Protein AF-A0A812AFH8-F1 (afdb_monomer_lite)

Radius of gyration: 15.06 Å; chains: 1; bounding box: 37×23×35 Å

pLDDT: mean 86.36, std 5.86, range [68.5, 95.75]

Secondary structure (DSSP, 8-state):
-----TT-------PPPPPTTPPSEEEEE--EE--GGGTT-GGG-SEEPPPEEEEE--

Structure (mmCIF, N/CA/C/O backbone):
data_AF-A0A812AFH8-F1
#
_entry.id   AF-A0A812AFH8-F1
#
loop_
_atom_site.group_PDB
_atom_site.id
_atom_site.type_symbol
_atom_site.label_atom_id
_atom_site.label_alt_id
_atom_site.label_comp_id
_atom_site.label_asym_id
_atom_site.label_entity_id
_atom_site.label_seq_id
_atom_site.pdbx_PDB_ins_code
_atom_site.Cartn_x
_atom_site.Cartn_y
_atom_site.Cartn_z
_atom_site.occupancy
_atom_site.B_iso_or_equiv
_atom_site.auth_seq_id
_atom_site.auth_comp_id
_atom_site.auth_asym_id
_atom_site.auth_atom_id
_atom_site.pdbx_PDB_model_num
ATOM 1 N N . MET A 1 1 ? -16.375 -5.264 -1.924 1.00 68.50 1 MET A N 1
ATOM 2 C CA . MET A 1 1 ? -17.144 -4.584 -0.866 1.00 68.50 1 MET A CA 1
ATOM 3 C C . MET A 1 1 ? -17.315 -5.577 0.267 1.00 68.50 1 MET A C 1
ATOM 5 O O . MET A 1 1 ? -17.847 -6.654 0.027 1.00 68.50 1 MET A O 1
ATOM 9 N N . THR A 1 2 ? -16.774 -5.261 1.439 1.00 78.44 2 THR A N 1
ATOM 10 C CA . THR A 1 2 ? -16.865 -6.100 2.641 1.00 78.44 2 THR A CA 1
ATOM 11 C C . THR A 1 2 ? -17.761 -5.369 3.627 1.00 78.44 2 THR A C 1
ATOM 13 O O . THR A 1 2 ? -17.507 -4.202 3.910 1.00 78.44 2 THR A O 1
ATOM 16 N N . ASN A 1 3 ? -18.810 -6.028 4.116 1.00 84.44 3 ASN A N 1
ATOM 17 C CA . ASN A 1 3 ? -19.652 -5.471 5.171 1.00 84.44 3 ASN A CA 1
ATOM 18 C C . ASN A 1 3 ? -18.996 -5.787 6.516 1.00 84.44 3 ASN A C 1
ATOM 20 O O . ASN A 1 3 ? -18.694 -6.950 6.779 1.00 84.44 3 ASN A O 1
ATOM 24 N N . LEU A 1 4 ? -18.760 -4.756 7.325 1.00 84.94 4 LEU A N 1
ATOM 25 C CA . LEU A 1 4 ? -18.182 -4.869 8.660 1.00 84.94 4 LEU A CA 1
ATOM 26 C C . LEU A 1 4 ? -19.165 -4.285 9.666 1.00 84.94 4 LEU A C 1
ATOM 28 O O . LEU A 1 4 ? -19.637 -3.160 9.489 1.00 84.94 4 LEU A O 1
ATOM 32 N N . ASP A 1 5 ? -19.449 -5.040 10.717 1.00 88.44 5 ASP A N 1
ATOM 33 C CA . ASP A 1 5 ? -20.197 -4.549 11.866 1.00 88.44 5 ASP A CA 1
ATOM 34 C C . ASP A 1 5 ? -19.286 -3.768 12.824 1.00 88.44 5 ASP A C 1
ATOM 36 O O . ASP A 1 5 ? -18.053 -3.812 12.750 1.00 88.44 5 ASP A O 1
ATOM 40 N N . ALA A 1 6 ? -19.901 -3.047 13.763 1.00 85.62 6 ALA A N 1
ATOM 41 C CA . ALA A 1 6 ? -19.175 -2.272 14.762 1.00 85.62 6 ALA A CA 1
ATOM 42 C C . ALA A 1 6 ? -18.183 -3.150 15.550 1.00 85.62 6 ALA A C 1
ATOM 44 O O . ALA A 1 6 ? -18.569 -4.130 16.186 1.00 85.62 6 ALA A O 1
ATOM 45 N N . GLY A 1 7 ? -16.904 -2.765 15.524 1.00 87.69 7 GLY A N 1
ATOM 46 C CA . GLY A 1 7 ? -15.823 -3.469 16.219 1.00 87.69 7 GLY A CA 1
ATOM 47 C C . GLY A 1 7 ? -15.231 -4.661 15.463 1.00 87.69 7 GLY A C 1
ATOM 48 O O . GLY A 1 7 ? -14.371 -5.340 16.018 1.00 87.69 7 GLY A O 1
ATOM 49 N N . GLN A 1 8 ? -15.658 -4.931 14.225 1.00 89.81 8 GLN A N 1
ATOM 50 C CA . GLN A 1 8 ? -15.032 -5.954 13.390 1.00 89.81 8 GLN A CA 1
ATOM 51 C C . GLN A 1 8 ? -13.800 -5.412 12.664 1.00 89.81 8 GLN A C 1
ATOM 53 O O . GLN A 1 8 ? -13.809 -4.314 12.109 1.00 89.81 8 GLN A O 1
ATOM 58 N N . GLU A 1 9 ? -12.758 -6.234 12.626 1.00 85.31 9 GLU A N 1
ATOM 59 C CA . GLU A 1 9 ? -11.556 -5.999 11.833 1.00 85.31 9 GLU A CA 1
ATOM 60 C C . GLU A 1 9 ? -11.556 -6.903 10.598 1.00 85.31 9 GLU A C 1
ATOM 62 O O . GLU A 1 9 ? -12.107 -8.007 10.607 1.00 85.31 9 GLU A O 1
ATOM 67 N N . THR A 1 10 ? -10.910 -6.446 9.528 1.00 85.44 10 THR A N 1
ATOM 68 C CA . THR A 1 10 ? -10.686 -7.255 8.329 1.00 85.44 10 THR A CA 1
ATOM 69 C C . THR A 1 10 ? -9.288 -7.030 7.784 1.00 85.44 10 THR A C 1
ATOM 71 O O . THR A 1 10 ? -8.766 -5.919 7.815 1.00 85.44 10 THR A O 1
ATOM 74 N N . THR A 1 11 ? -8.728 -8.082 7.192 1.00 84.56 11 THR A N 1
ATOM 75 C CA . THR A 1 11 ? -7.493 -8.017 6.410 1.00 84.56 11 THR A CA 1
ATOM 76 C C . THR A 1 11 ? -7.838 -8.219 4.943 1.00 84.56 11 THR A C 1
ATOM 78 O O . THR A 1 11 ? -8.471 -9.211 4.584 1.00 84.56 11 THR A O 1
ATOM 81 N N . LEU A 1 12 ? -7.433 -7.281 4.088 1.00 82.62 12 LEU A N 1
ATOM 82 C CA . LEU A 1 12 ? -7.636 -7.359 2.642 1.00 82.62 12 LEU A CA 1
ATOM 83 C C . LEU A 1 12 ? -6.309 -7.734 1.965 1.00 82.62 12 LEU A C 1
ATOM 85 O O . LEU A 1 12 ? -5.427 -6.881 1.860 1.00 82.62 12 LEU A O 1
ATOM 89 N N . PRO A 1 13 ? -6.122 -8.990 1.517 1.00 84.25 13 PRO A N 1
ATOM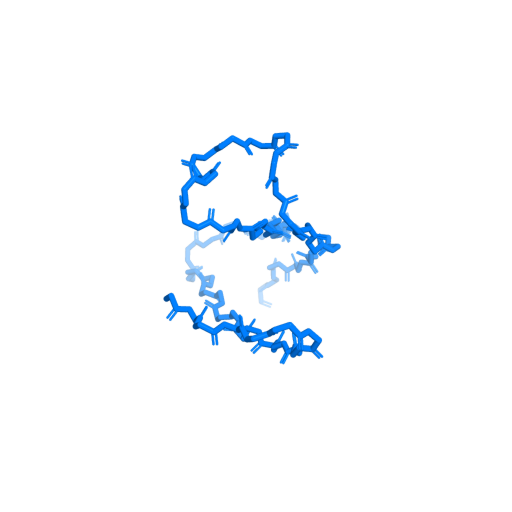 90 C CA . PRO A 1 13 ? -4.920 -9.361 0.786 1.00 84.25 13 PRO A CA 1
ATOM 91 C C . PRO A 1 13 ? -4.922 -8.705 -0.601 1.00 84.25 13 PRO A C 1
ATOM 93 O O . PRO A 1 13 ? -5.893 -8.817 -1.349 1.00 84.25 13 PRO A O 1
ATOM 96 N N . MET A 1 14 ? -3.817 -8.049 -0.957 1.00 84.50 14 MET A N 1
ATOM 97 C CA . MET A 1 14 ? -3.605 -7.464 -2.282 1.00 84.50 14 MET A CA 1
ATOM 98 C C . MET A 1 14 ? -2.529 -8.249 -3.029 1.00 84.50 14 MET A C 1
ATOM 100 O O . MET A 1 14 ? -1.416 -8.411 -2.531 1.00 84.50 14 MET A O 1
ATOM 104 N N . LEU A 1 15 ? -2.855 -8.720 -4.233 1.00 88.62 15 LEU A N 1
ATOM 105 C CA . LEU A 1 15 ? -1.886 -9.303 -5.158 1.00 88.62 15 LEU A CA 1
ATOM 106 C C . LEU A 1 15 ? -1.515 -8.252 -6.204 1.00 88.62 15 LEU A C 1
ATOM 108 O O . LEU A 1 15 ? -2.364 -7.840 -6.993 1.00 88.62 15 LEU A O 1
ATOM 112 N N . VAL A 1 16 ? -0.248 -7.843 -6.220 1.00 87.25 16 VAL A N 1
ATOM 113 C CA . VAL A 1 16 ? 0.294 -6.929 -7.231 1.00 87.25 16 VAL A CA 1
ATOM 114 C C . VAL A 1 16 ? 1.122 -7.732 -8.223 1.00 87.25 16 VAL A C 1
ATOM 116 O O . VAL A 1 16 ? 2.071 -8.414 -7.843 1.00 87.25 16 VAL A O 1
ATOM 119 N N . TYR A 1 17 ? 0.756 -7.655 -9.500 1.00 90.31 17 TYR A N 1
ATOM 120 C CA . TYR A 1 17 ? 1.524 -8.252 -10.586 1.00 90.31 17 TYR A CA 1
ATOM 121 C C . TYR A 1 17 ? 2.462 -7.209 -11.197 1.00 90.31 17 TYR A C 1
ATOM 123 O O . TYR A 1 17 ? 2.003 -6.183 -11.699 1.00 90.31 17 TYR A O 1
ATOM 131 N N . VAL A 1 18 ? 3.764 -7.497 -11.181 1.00 88.88 18 VAL A N 1
ATOM 132 C CA . VAL A 1 18 ? 4.775 -6.717 -11.902 1.00 88.88 18 VAL A CA 1
ATOM 133 C C . VAL A 1 18 ? 5.026 -7.397 -13.255 1.00 88.88 18 VAL A C 1
ATOM 135 O O . VAL A 1 18 ? 5.431 -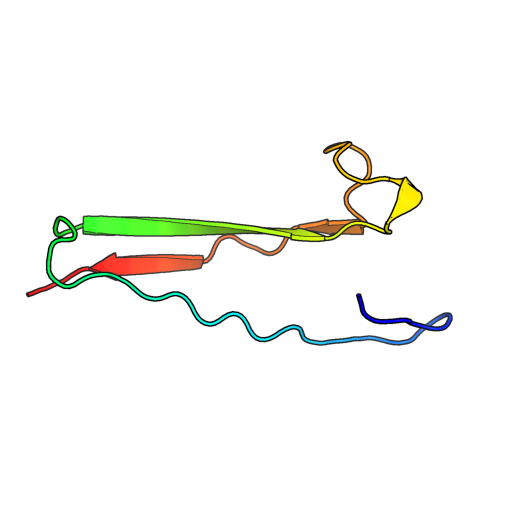8.563 -13.273 1.00 88.88 18 VAL A O 1
ATOM 138 N N . PRO A 1 19 ? 4.772 -6.726 -14.393 1.00 90.56 19 PRO A N 1
ATOM 139 C CA . PRO A 1 19 ? 5.012 -7.312 -15.707 1.00 90.56 19 PRO A CA 1
ATOM 140 C C . PRO A 1 19 ? 6.510 -7.499 -15.964 1.00 90.56 19 PRO A C 1
ATOM 142 O O . PRO A 1 19 ? 7.327 -6.697 -15.528 1.00 90.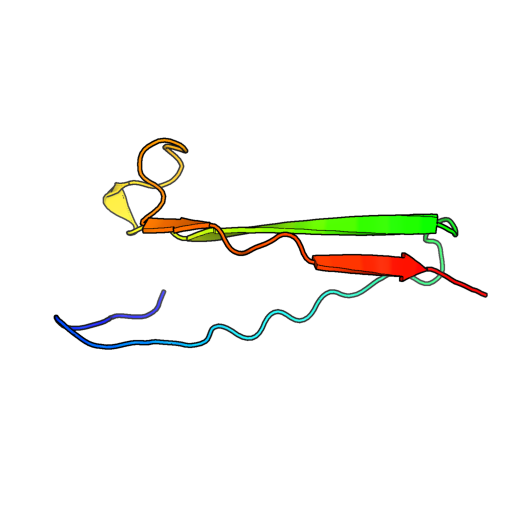56 19 PRO A O 1
ATOM 145 N N . ALA A 1 20 ? 6.870 -8.513 -16.756 1.00 90.00 20 ALA A N 1
ATOM 146 C CA . ALA A 1 20 ? 8.270 -8.791 -17.107 1.00 90.00 20 ALA A CA 1
ATOM 147 C C . ALA A 1 20 ? 8.954 -7.655 -17.897 1.00 90.00 20 ALA A C 1
ATOM 149 O O . ALA A 1 20 ? 10.174 -7.623 -18.003 1.00 90.00 20 ALA A O 1
ATOM 150 N N . SER A 1 21 ? 8.167 -6.740 -18.468 1.00 93.12 21 SER A N 1
ATOM 151 C CA . SER A 1 21 ? 8.644 -5.544 -19.162 1.00 93.12 21 SER A CA 1
ATOM 152 C C . SER A 1 21 ? 8.786 -4.319 -18.252 1.00 93.12 21 SER A C 1
ATOM 154 O O . SER A 1 21 ? 9.015 -3.232 -18.773 1.00 93.12 21 SER A O 1
ATOM 156 N N . ALA A 1 22 ? 8.541 -4.445 -16.943 1.00 92.38 22 ALA A N 1
ATOM 157 C CA . ALA A 1 22 ? 8.724 -3.343 -16.007 1.00 92.38 22 ALA A CA 1
ATOM 158 C C . ALA A 1 22 ? 10.203 -2.955 -15.920 1.00 92.38 22 ALA A C 1
ATOM 160 O O . ALA A 1 22 ? 11.086 -3.815 -15.964 1.00 92.38 22 ALA A O 1
ATOM 161 N N . ASP A 1 23 ? 10.456 -1.659 -15.772 1.00 95.69 23 ASP A N 1
ATOM 162 C CA . ASP A 1 23 ? 11.799 -1.165 -15.509 1.00 95.69 23 ASP A CA 1
ATOM 163 C C . ASP A 1 23 ? 12.292 -1.667 -14.144 1.00 95.69 23 ASP A C 1
ATOM 165 O O . ASP A 1 23 ? 11.517 -1.897 -13.213 1.00 95.69 23 ASP A O 1
ATOM 169 N N . MET A 1 24 ? 13.607 -1.842 -14.018 1.00 95.62 24 MET A N 1
ATOM 170 C CA . MET A 1 24 ? 14.219 -2.155 -12.729 1.00 95.62 24 MET A CA 1
ATOM 171 C C . MET A 1 24 ? 14.207 -0.914 -11.838 1.00 95.62 24 MET A C 1
ATOM 173 O O . MET A 1 24 ? 14.500 0.190 -12.301 1.00 95.62 24 MET A O 1
ATOM 177 N N . GLY A 1 25 ? 13.928 -1.100 -10.551 1.00 95.75 25 GLY A N 1
ATOM 178 C CA . GLY A 1 25 ? 13.905 -0.007 -9.583 1.00 95.75 25 GLY A CA 1
ATOM 179 C C . GLY A 1 25 ? 12.878 -0.193 -8.478 1.00 95.75 25 GLY A C 1
ATOM 180 O O . GLY A 1 25 ? 12.244 -1.241 -8.362 1.00 95.75 25 GLY A O 1
ATOM 181 N N . ASP A 1 26 ? 12.735 0.843 -7.657 1.00 95.50 26 ASP A N 1
ATOM 182 C CA . ASP A 1 26 ? 11.825 0.839 -6.517 1.00 95.50 26 ASP A CA 1
ATOM 183 C C . ASP A 1 26 ? 10.422 1.289 -6.927 1.00 95.50 26 ASP A C 1
ATOM 185 O O . ASP A 1 26 ? 10.231 2.344 -7.536 1.00 95.50 26 ASP A O 1
ATOM 189 N N . TYR A 1 27 ? 9.430 0.495 -6.538 1.00 92.62 27 TYR A N 1
ATOM 190 C CA . TYR A 1 27 ? 8.013 0.772 -6.715 1.00 92.62 27 TYR A CA 1
ATOM 191 C C . TYR A 1 27 ? 7.333 0.815 -5.356 1.00 92.62 27 TYR A C 1
ATOM 193 O O . TYR A 1 27 ? 7.480 -0.103 -4.549 1.00 92.62 27 TYR A O 1
ATOM 201 N N . THR A 1 28 ? 6.541 1.859 -5.131 1.00 92.00 28 THR A N 1
ATOM 202 C CA . THR A 1 28 ? 5.799 2.051 -3.885 1.00 92.00 28 THR A CA 1
ATOM 203 C C . THR A 1 28 ? 4.302 1.915 -4.136 1.00 92.00 28 THR A C 1
ATOM 205 O O . THR A 1 28 ? 3.729 2.647 -4.944 1.00 92.00 28 THR A O 1
ATOM 208 N N . LEU A 1 29 ? 3.658 0.987 -3.428 1.00 88.88 29 LEU A N 1
ATOM 209 C CA . LEU A 1 29 ? 2.206 0.849 -3.383 1.00 88.88 29 LEU A CA 1
ATOM 210 C C . LEU A 1 29 ? 1.644 1.672 -2.221 1.00 88.88 29 LEU A C 1
ATOM 212 O O . LEU A 1 29 ? 2.039 1.482 -1.071 1.00 88.88 29 LEU A O 1
ATOM 216 N N . HIS A 1 30 ? 0.667 2.521 -2.530 1.00 87.56 30 HIS A N 1
ATOM 217 C CA . HIS A 1 30 ? -0.175 3.207 -1.554 1.00 87.56 30 HIS A CA 1
ATOM 218 C C . HIS A 1 30 ? -1.601 2.667 -1.675 1.00 87.56 30 HIS A C 1
ATOM 220 O O . HIS A 1 30 ? -2.109 2.536 -2.791 1.00 87.56 30 HIS A O 1
ATOM 226 N N . ALA A 1 31 ? -2.236 2.345 -0.548 1.00 86.12 31 ALA A N 1
ATOM 227 C CA . ALA A 1 31 ? -3.615 1.881 -0.518 1.00 86.12 31 ALA A CA 1
ATOM 228 C C . ALA A 1 31 ? -4.414 2.631 0.549 1.00 86.12 31 ALA A C 1
ATOM 230 O O . ALA A 1 31 ? -3.997 2.755 1.700 1.00 86.12 31 ALA A O 1
ATOM 231 N N . ASP A 1 32 ? -5.589 3.090 0.137 1.00 87.38 32 ASP A N 1
ATOM 232 C CA . ASP A 1 32 ? -6.554 3.793 0.967 1.00 87.38 32 ASP A CA 1
ATOM 233 C C . ASP A 1 32 ? -7.886 3.039 0.917 1.00 87.38 32 ASP A C 1
ATOM 235 O O . ASP A 1 32 ? -8.267 2.471 -0.114 1.00 87.38 32 ASP A O 1
ATOM 239 N N . ALA A 1 33 ? -8.602 3.025 2.037 1.00 85.94 33 ALA A N 1
ATOM 240 C CA . ALA A 1 33 ? -9.910 2.401 2.161 1.00 85.94 33 ALA A CA 1
ATOM 241 C C . ALA A 1 33 ? -10.977 3.443 2.505 1.00 85.94 33 ALA A C 1
ATOM 243 O O . ALA A 1 33 ? -10.763 4.331 3.332 1.00 85.94 33 ALA A O 1
ATOM 244 N N . TRP A 1 34 ? -12.162 3.288 1.915 1.00 90.31 34 TRP A N 1
ATOM 245 C CA . TRP A 1 34 ? -13.334 4.125 2.170 1.00 90.31 34 TRP A CA 1
ATOM 246 C C . TRP A 1 34 ? -14.539 3.274 2.553 1.00 90.31 34 TRP A C 1
ATOM 248 O O . TRP A 1 34 ? -14.668 2.123 2.135 1.00 90.31 34 TRP A O 1
ATOM 258 N N . ILE A 1 35 ? -15.462 3.894 3.287 1.00 87.62 35 ILE A N 1
ATOM 259 C CA . ILE A 1 35 ? -16.871 3.493 3.248 1.00 87.62 35 ILE A CA 1
ATOM 260 C C . ILE A 1 35 ? -17.429 3.994 1.913 1.00 87.62 35 ILE A C 1
ATOM 262 O O . ILE A 1 35 ? -17.114 5.112 1.510 1.00 87.62 35 ILE A O 1
ATOM 266 N N . ASP A 1 36 ? -18.236 3.174 1.243 1.00 85.00 36 ASP A N 1
ATOM 267 C CA . ASP A 1 36 ? -18.685 3.374 -0.143 1.00 85.00 36 ASP A CA 1
ATOM 268 C C . ASP A 1 36 ? -19.172 4.807 -0.439 1.00 85.00 36 ASP A C 1
ATOM 270 O O . ASP A 1 36 ? -18.686 5.463 -1.356 1.00 85.00 36 ASP A O 1
ATOM 274 N N . GLU A 1 37 ? -20.024 5.361 0.429 1.00 89.12 37 GLU A N 1
ATOM 275 C CA . GLU A 1 37 ? -20.577 6.720 0.299 1.00 89.12 37 GLU A CA 1
ATOM 276 C C . GLU A 1 37 ? -19.542 7.862 0.349 1.00 89.12 37 GLU A C 1
ATOM 278 O O . GLU A 1 37 ? -19.832 8.992 -0.046 1.00 89.12 37 GLU A O 1
ATOM 283 N N . ASN A 1 38 ? -18.340 7.592 0.860 1.00 88.19 38 ASN A N 1
ATOM 284 C CA . ASN A 1 38 ? -17.278 8.578 1.030 1.00 88.19 38 ASN A CA 1
ATOM 285 C C . ASN A 1 38 ? -16.231 8.525 -0.088 1.00 88.19 38 ASN A C 1
ATOM 287 O O . ASN A 1 38 ? -15.409 9.441 -0.174 1.00 88.19 38 ASN A O 1
ATOM 291 N N . TYR A 1 39 ? -16.245 7.505 -0.949 1.00 86.25 39 TYR A N 1
ATOM 292 C CA . TYR A 1 39 ? -15.330 7.423 -2.085 1.00 86.25 39 TYR A CA 1
ATOM 293 C C . TYR A 1 39 ? -15.708 8.442 -3.181 1.00 86.25 39 TYR A C 1
ATOM 295 O O . TYR A 1 39 ? -16.893 8.589 -3.484 1.00 86.25 39 TYR A O 1
ATOM 303 N N . PRO A 1 40 ? -14.747 9.140 -3.826 1.00 88.19 40 PRO A N 1
ATOM 304 C CA . PRO A 1 40 ? -13.290 9.114 -3.636 1.00 88.19 40 PRO A CA 1
ATOM 305 C C . PRO A 1 40 ? -12.757 10.302 -2.808 1.00 88.19 40 PRO A C 1
ATOM 307 O O . PRO A 1 40 ? -11.703 10.859 -3.116 1.00 88.19 40 PRO A O 1
ATOM 310 N N . ASN A 1 41 ? -13.478 10.772 -1.786 1.00 87.19 41 ASN A N 1
ATOM 311 C CA . ASN A 1 41 ? -13.006 11.898 -0.981 1.00 87.19 41 ASN A CA 1
ATOM 312 C C . ASN A 1 41 ? -11.805 11.473 -0.11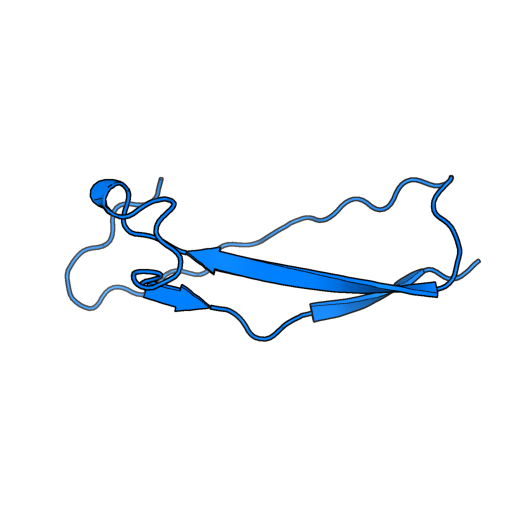9 1.00 87.19 41 ASN A C 1
ATOM 314 O O . ASN A 1 41 ? -11.963 10.803 0.901 1.00 87.19 41 ASN A O 1
ATOM 318 N N . LEU A 1 42 ? -10.604 11.905 -0.513 1.00 81.50 42 LEU A N 1
ATOM 319 C CA . LEU A 1 42 ? -9.345 11.570 0.163 1.00 81.50 42 LEU A CA 1
ATOM 320 C C . LEU A 1 42 ? -9.327 11.982 1.644 1.00 81.50 42 LEU A C 1
ATOM 322 O O . LEU A 1 42 ? -8.724 11.300 2.462 1.00 81.50 42 LEU A O 1
ATOM 326 N N . MET A 1 43 ? -10.035 13.052 2.024 1.00 86.12 43 MET A N 1
ATOM 327 C CA . MET A 1 43 ? -10.101 13.497 3.425 1.00 86.12 43 MET A CA 1
ATOM 328 C C . MET A 1 43 ? -11.013 12.624 4.298 1.00 86.12 43 MET A C 1
ATOM 330 O O . MET A 1 43 ? -11.130 12.867 5.497 1.00 86.12 43 MET A O 1
ATOM 334 N N . LYS A 1 44 ? -11.698 11.644 3.701 1.00 85.56 44 LYS A N 1
ATOM 335 C CA . LYS A 1 44 ? -12.635 10.735 4.366 1.00 85.56 44 LYS A CA 1
ATOM 336 C C . LYS A 1 44 ? -12.233 9.260 4.247 1.00 85.56 44 LYS A C 1
ATOM 338 O O . LYS A 1 44 ? -13.079 8.388 4.452 1.00 85.56 44 LYS A O 1
ATOM 343 N N . ALA A 1 45 ? -10.982 8.971 3.891 1.00 83.62 45 ALA A N 1
ATOM 344 C CA . ALA A 1 45 ? -10.463 7.611 3.977 1.00 83.62 45 ALA A CA 1
ATOM 345 C C . ALA A 1 45 ? -10.530 7.132 5.438 1.00 83.62 45 ALA A C 1
ATOM 347 O O . ALA A 1 45 ? -10.182 7.868 6.362 1.00 83.62 45 ALA A O 1
ATOM 348 N N . VAL A 1 46 ? -11.023 5.912 5.650 1.00 84.31 46 VAL A N 1
ATOM 349 C CA . VAL A 1 46 ? -11.135 5.301 6.988 1.00 84.31 46 VAL A CA 1
ATOM 350 C C . VAL A 1 46 ? -9.862 4.573 7.399 1.00 84.31 46 VAL A C 1
ATOM 352 O O . VAL A 1 46 ? -9.649 4.301 8.576 1.00 84.31 46 VAL A O 1
ATOM 355 N N . SER A 1 47 ? -9.012 4.260 6.428 1.00 79.88 47 SER A N 1
ATOM 356 C CA . SER A 1 47 ? -7.686 3.714 6.649 1.00 79.88 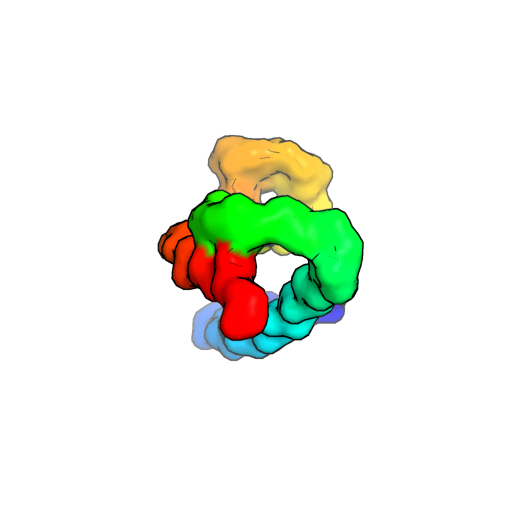47 SER A CA 1
ATOM 357 C C . SER A 1 47 ? -6.799 4.092 5.474 1.00 79.88 47 SER A C 1
ATOM 359 O O . SER A 1 47 ? -7.241 4.044 4.325 1.00 79.88 47 SER A O 1
ATOM 361 N N . SER A 1 48 ? -5.558 4.429 5.787 1.00 72.56 48 SER A N 1
ATOM 362 C CA . SER A 1 48 ? -4.457 4.519 4.838 1.00 72.56 48 SER A CA 1
ATOM 363 C C . SER A 1 48 ? -3.406 3.544 5.341 1.00 72.56 48 SER A C 1
ATOM 365 O O . SER A 1 48 ? -2.982 3.645 6.496 1.00 72.56 48 SER A O 1
ATOM 367 N N . THR A 1 49 ? -3.038 2.550 4.536 1.00 68.62 49 THR A N 1
ATOM 368 C CA . THR A 1 49 ? -1.948 1.649 4.921 1.00 68.62 49 THR A CA 1
ATOM 369 C C . THR A 1 49 ? -0.622 2.384 4.810 1.00 68.62 49 THR A C 1
ATOM 371 O O . THR A 1 49 ? -0.450 3.223 3.921 1.00 68.62 49 THR A O 1
ATOM 374 N N . ASP A 1 50 ? 0.347 2.000 5.641 1.00 71.44 50 ASP A N 1
ATOM 375 C CA . ASP A 1 50 ? 1.740 2.324 5.354 1.00 71.44 50 ASP A CA 1
ATOM 376 C C . ASP A 1 50 ? 2.083 1.869 3.931 1.00 71.44 50 ASP A C 1
ATOM 378 O O . ASP A 1 50 ? 1.608 0.839 3.438 1.00 71.44 50 ASP A O 1
ATOM 382 N N . SER A 1 51 ? 2.873 2.681 3.239 1.00 81.00 51 SER A N 1
ATOM 383 C CA . SER A 1 51 ? 3.274 2.382 1.875 1.00 81.00 51 SER A CA 1
ATOM 384 C C . SER A 1 51 ? 4.170 1.148 1.840 1.00 81.00 51 SER A C 1
ATOM 386 O O . SER A 1 51 ? 5.110 1.045 2.631 1.00 81.00 51 SER A O 1
ATOM 388 N N . VAL A 1 52 ? 3.932 0.248 0.890 1.00 86.19 52 VAL A N 1
ATOM 389 C CA . VAL A 1 52 ? 4.781 -0.930 0.692 1.00 86.19 52 VAL A CA 1
ATOM 390 C C . VAL A 1 52 ? 5.703 -0.671 -0.490 1.00 86.19 52 VAL A C 1
ATOM 392 O O . VAL A 1 52 ? 5.231 -0.530 -1.617 1.00 86.19 52 VAL A O 1
ATOM 395 N N . THR A 1 53 ? 7.010 -0.627 -0.239 1.00 89.44 53 THR A N 1
ATOM 396 C CA . THR A 1 53 ? 8.024 -0.516 -1.295 1.00 89.44 53 THR A CA 1
ATOM 397 C C . THR A 1 53 ? 8.561 -1.893 -1.662 1.00 89.44 53 THR A C 1
ATOM 399 O O . THR A 1 53 ? 8.892 -2.698 -0.790 1.00 89.44 53 THR A O 1
ATOM 402 N N . THR A 1 54 ? 8.675 -2.161 -2.958 1.00 88.88 54 THR A N 1
ATOM 403 C CA . THR A 1 54 ? 9.341 -3.343 -3.504 1.00 88.88 54 THR A CA 1
ATOM 404 C C . THR A 1 54 ? 10.327 -2.929 -4.587 1.00 88.88 54 THR A C 1
ATOM 406 O O . THR A 1 54 ? 10.083 -1.967 -5.312 1.00 88.88 54 THR A O 1
ATOM 409 N N . THR A 1 55 ? 11.435 -3.655 -4.702 1.00 91.69 55 THR A N 1
ATOM 410 C CA . THR A 1 55 ? 12.442 -3.409 -5.735 1.00 91.69 55 THR A CA 1
ATOM 411 C C . THR A 1 55 ? 12.303 -4.462 -6.824 1.00 91.69 55 THR A C 1
ATOM 413 O O . THR A 1 55 ? 12.418 -5.660 -6.564 1.00 91.69 55 THR A O 1
ATOM 416 N N . VAL A 1 56 ? 12.070 -4.017 -8.055 1.00 91.56 56 VAL A N 1
ATOM 417 C CA . VAL A 1 56 ? 12.095 -4.864 -9.247 1.00 91.56 56 VAL A CA 1
ATOM 418 C C . VAL A 1 56 ? 13.548 -5.062 -9.655 1.00 91.56 56 VAL A C 1
ATOM 420 O O . VAL A 1 56 ? 14.239 -4.109 -10.024 1.00 91.56 56 VAL A O 1
ATOM 423 N N . THR A 1 57 ? 14.009 -6.307 -9.573 1.00 87.06 57 THR A N 1
ATOM 424 C CA . THR A 1 57 ? 15.375 -6.723 -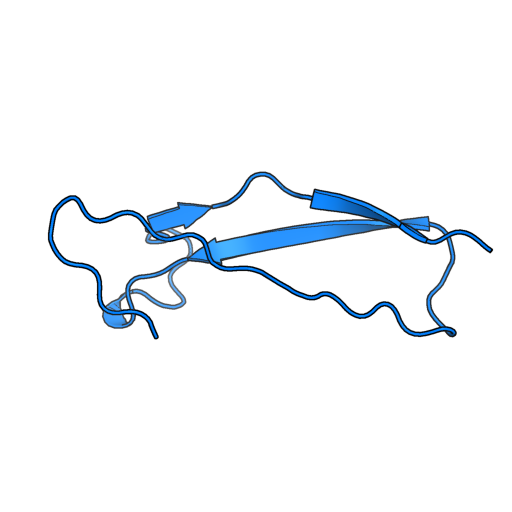9.919 1.00 87.06 57 THR A CA 1
ATOM 425 C C . THR A 1 57 ? 15.363 -7.800 -11.005 1.00 87.06 57 THR A C 1
ATOM 427 O O . THR A 1 57 ? 14.365 -8.504 -11.157 1.00 87.06 57 THR A O 1
ATOM 430 N N . SER A 1 58 ? 16.475 -7.931 -11.741 1.00 79.00 58 SER A N 1
ATOM 431 C CA . SER A 1 58 ? 16.700 -8.950 -12.786 1.00 79.00 58 SER A CA 1
ATOM 432 C C . SER A 1 58 ? 16.796 -10.376 -12.260 1.00 79.00 58 SER A C 1
ATOM 434 O O . SER A 1 58 ? 17.496 -10.541 -11.233 1.00 79.00 58 SER A O 1
#

Foldseek 3Di:
DDDDDPPDDDDDDDDDDDDPPDDWFKDKDKDFAADPVCPPPVVHTPDIDDIDIDTDDD

Sequence (58 aa):
MTNLDAGQETTLPMLVYVPASADMGDYTLHADAWIDENYPNLMKAVSSTDSVTTTVTS